Protein AF-A0A6P0IUC7-F1 (afdb_monomer_lite)

Secondary structure (DSSP, 8-state):
-HHHHTT--HHHHHHHHHHHSTT-------SSHHHHHHHHGGGG----HHHHHHHHHHHHHHHTT--S-S-TT------

pLDDT: mean 91.62, std 11.93, range [38.34, 98.25]

Foldseek 3Di:
DLCVVQVADPLLVVLLLQVPDPPGDDDDDDDDPVSVVNNVCSVVDHDDPVRNVVVVVVCCVPCVPDDPDPDPPPPPPDD

Structure (mmCIF, N/CA/C/O backbone):
data_AF-A0A6P0IUC7-F1
#
_entry.id   AF-A0A6P0IUC7-F1
#
loop_
_atom_site.group_PDB
_atom_site.id
_atom_site.type_symbol
_atom_site.label_atom_id
_atom_site.label_alt_id
_atom_site.label_comp_id
_atom_site.label_asym_id
_atom_site.label_entity_id
_atom_site.label_seq_id
_atom_site.pdbx_PDB_ins_code
_atom_site.Cartn_x
_atom_site.Cartn_y
_atom_site.Cartn_z
_atom_site.occupancy
_atom_site.B_iso_or_equiv
_atom_site.auth_seq_id
_atom_site.auth_comp_id
_atom_site.auth_asym_id
_atom_site.auth_atom_id
_atom_site.pdbx_PDB_model_num
ATOM 1 N N . PRO A 1 1 ? 7.487 -2.517 6.450 1.00 88.75 1 PRO A N 1
ATOM 2 C CA . PRO A 1 1 ? 6.810 -3.665 7.103 1.00 88.75 1 PRO A CA 1
ATOM 3 C C . PRO A 1 1 ? 5.575 -4.189 6.349 1.00 88.75 1 PRO A C 1
ATOM 5 O O . PRO A 1 1 ? 5.600 -5.334 5.921 1.00 88.75 1 PRO A O 1
ATOM 8 N N . ILE A 1 2 ? 4.513 -3.391 6.143 1.00 96.50 2 ILE A N 1
ATOM 9 C CA . ILE A 1 2 ? 3.260 -3.886 5.521 1.00 96.50 2 ILE A CA 1
ATOM 10 C C . ILE A 1 2 ? 3.500 -4.438 4.106 1.00 96.50 2 ILE A C 1
ATOM 12 O O . ILE A 1 2 ? 3.112 -5.562 3.806 1.00 96.50 2 ILE A O 1
ATOM 16 N N . ALA A 1 3 ? 4.213 -3.685 3.264 1.00 96.88 3 ALA A N 1
ATOM 17 C CA . ALA A 1 3 ? 4.521 -4.099 1.893 1.00 96.88 3 ALA A CA 1
ATOM 18 C C . ALA A 1 3 ? 5.316 -5.418 1.840 1.00 96.88 3 ALA A C 1
ATOM 20 O O . ALA A 1 3 ? 5.041 -6.270 1.003 1.00 96.88 3 ALA A O 1
ATOM 21 N N . GLU A 1 4 ? 6.245 -5.618 2.783 1.00 97.25 4 GLU A N 1
ATOM 22 C CA . GLU A 1 4 ? 7.037 -6.848 2.909 1.00 97.25 4 GLU A CA 1
ATOM 23 C C . GLU A 1 4 ? 6.166 -8.055 3.285 1.00 97.25 4 GLU A C 1
ATOM 25 O O . GLU A 1 4 ? 6.357 -9.126 2.713 1.00 97.25 4 GLU A O 1
ATOM 30 N N . ARG A 1 5 ? 5.176 -7.888 4.182 1.00 97.38 5 ARG A N 1
ATOM 31 C CA . ARG A 1 5 ? 4.214 -8.956 4.536 1.00 97.38 5 ARG A CA 1
ATOM 32 C C . ARG A 1 5 ? 3.415 -9.435 3.323 1.00 97.38 5 ARG A C 1
ATOM 34 O O . ARG A 1 5 ? 3.160 -10.627 3.200 1.00 97.38 5 ARG A O 1
ATOM 41 N N . HIS A 1 6 ? 3.061 -8.509 2.433 1.00 97.56 6 HIS A N 1
ATOM 42 C CA . HIS A 1 6 ? 2.348 -8.779 1.177 1.00 97.56 6 HIS A CA 1
ATOM 43 C C . HIS A 1 6 ? 3.277 -9.090 -0.001 1.00 97.56 6 HIS A C 1
ATOM 45 O O . HIS A 1 6 ? 2.796 -9.315 -1.107 1.00 97.56 6 HIS A O 1
ATOM 51 N N . GLN A 1 7 ? 4.599 -9.080 0.212 1.00 97.62 7 GLN A N 1
ATOM 52 C CA . GLN A 1 7 ? 5.616 -9.254 -0.833 1.00 97.62 7 GLN A CA 1
ATOM 53 C C . GLN A 1 7 ? 5.395 -8.342 -2.054 1.00 97.62 7 GLN A C 1
ATOM 55 O O . GLN A 1 7 ? 5.672 -8.720 -3.191 1.00 97.62 7 GLN A O 1
ATOM 60 N N . CYS A 1 8 ? 4.897 -7.131 -1.812 1.00 97.88 8 CYS A N 1
ATOM 61 C CA . CYS A 1 8 ? 4.563 -6.158 -2.844 1.00 97.88 8 CYS A CA 1
ATOM 62 C C . CYS A 1 8 ? 5.455 -4.918 -2.739 1.00 97.88 8 CYS A C 1
ATOM 64 O O . CYS A 1 8 ? 6.145 -4.683 -1.742 1.00 97.88 8 CYS A O 1
ATOM 66 N N . THR A 1 9 ? 5.448 -4.098 -3.784 1.00 97.75 9 THR A N 1
ATOM 67 C CA . THR A 1 9 ? 6.129 -2.801 -3.753 1.00 97.75 9 THR A CA 1
ATOM 68 C C . THR A 1 9 ? 5.326 -1.779 -2.947 1.00 97.75 9 THR A C 1
ATOM 70 O O . THR A 1 9 ? 4.109 -1.885 -2.802 1.00 97.75 9 THR A O 1
ATOM 73 N N . LEU A 1 10 ? 5.985 -0.718 -2.474 1.00 96.69 10 LEU A N 1
ATOM 74 C CA . LEU A 1 10 ? 5.287 0.380 -1.795 1.00 96.69 10 LEU A CA 1
ATOM 75 C C . LEU A 1 10 ? 4.250 1.068 -2.704 1.00 96.69 10 LEU A C 1
ATOM 77 O O . LEU A 1 10 ? 3.210 1.508 -2.221 1.00 96.69 10 LEU A O 1
ATOM 81 N N . ALA A 1 11 ? 4.512 1.129 -4.013 1.00 96.62 11 ALA A N 1
ATOM 82 C CA . ALA A 1 11 ? 3.568 1.663 -4.993 1.00 96.62 11 ALA A CA 1
ATOM 83 C C . ALA A 1 11 ? 2.317 0.778 -5.130 1.00 96.62 11 ALA A C 1
ATOM 85 O O . ALA A 1 11 ? 1.201 1.283 -5.202 1.00 96.62 11 ALA A O 1
ATOM 86 N N . GLN A 1 12 ? 2.485 -0.545 -5.114 1.00 98.25 12 GLN A N 1
ATOM 87 C CA . GLN A 1 12 ? 1.354 -1.474 -5.116 1.00 98.25 12 GLN A CA 1
ATOM 88 C C . GLN A 1 12 ? 0.556 -1.383 -3.817 1.00 98.25 12 GLN A C 1
ATOM 90 O O . GLN A 1 12 ? -0.669 -1.326 -3.860 1.00 98.25 12 GLN A O 1
ATOM 95 N N . LEU A 1 13 ? 1.240 -1.284 -2.672 1.00 98.06 13 LEU A N 1
ATOM 96 C CA . LEU A 1 13 ? 0.590 -1.089 -1.378 1.00 98.06 13 LEU A CA 1
ATOM 97 C C . LEU A 1 13 ? -0.250 0.199 -1.345 1.00 98.06 13 LEU A C 1
ATOM 99 O O . LEU A 1 13 ? -1.385 0.173 -0.872 1.00 98.06 13 LEU A O 1
ATOM 103 N N . SER A 1 14 ? 0.273 1.319 -1.854 1.00 97.06 14 SER A N 1
ATOM 104 C CA . SER A 1 14 ? -0.459 2.592 -1.839 1.00 97.06 14 SER A CA 1
ATOM 105 C C . SER A 1 14 ? -1.696 2.568 -2.741 1.00 97.06 14 SER A C 1
ATOM 107 O O . SER A 1 14 ? -2.749 3.076 -2.353 1.00 97.06 14 SER A O 1
ATOM 109 N N . LEU A 1 15 ? -1.610 1.925 -3.909 1.00 97.88 15 LEU A N 1
ATOM 110 C CA . LEU A 1 15 ? -2.760 1.718 -4.791 1.00 97.88 15 LEU A CA 1
ATOM 111 C C . LEU A 1 15 ? -3.796 0.776 -4.165 1.00 97.88 15 LEU A C 1
ATOM 113 O O . LEU A 1 15 ? -4.989 1.070 -4.220 1.00 97.88 15 LEU A O 1
ATOM 117 N N . ALA A 1 16 ? -3.362 -0.315 -3.530 1.00 98.06 16 ALA A N 1
ATOM 118 C CA . ALA A 1 16 ? -4.245 -1.241 -2.822 1.00 98.06 16 ALA A CA 1
ATOM 119 C C . ALA A 1 16 ? -4.997 -0.554 -1.673 1.00 98.06 16 ALA A C 1
ATOM 121 O O . ALA A 1 16 ? -6.208 -0.736 -1.521 1.00 98.06 16 ALA A O 1
ATOM 122 N N . TRP A 1 17 ? -4.309 0.303 -0.914 1.00 97.75 17 TRP A N 1
ATOM 123 C CA . TRP A 1 17 ? -4.937 1.140 0.105 1.00 97.75 17 TRP A CA 1
ATOM 124 C C . TRP A 1 17 ? -5.976 2.090 -0.498 1.00 97.75 17 TRP A C 1
ATOM 126 O O . TRP A 1 17 ? -7.102 2.139 -0.006 1.00 97.75 17 TRP A O 1
ATOM 136 N N . LEU A 1 18 ? -5.646 2.784 -1.595 1.00 96.94 18 LEU A N 1
ATOM 137 C CA . LEU A 1 18 ? -6.565 3.715 -2.259 1.00 96.94 18 LEU A CA 1
ATOM 138 C C . LEU A 1 18 ? -7.826 3.012 -2.780 1.00 96.94 18 LEU A C 1
ATOM 140 O O . LEU A 1 18 ? -8.923 3.554 -2.655 1.00 96.94 18 LEU A O 1
ATOM 144 N N . MET A 1 19 ? -7.685 1.810 -3.345 1.00 96.44 19 MET A N 1
ATOM 145 C CA . MET A 1 19 ? -8.810 0.994 -3.820 1.00 96.44 19 MET A CA 1
ATOM 146 C C . MET A 1 19 ? -9.668 0.428 -2.681 1.00 96.44 19 MET A C 1
ATOM 148 O O . MET A 1 19 ? -10.822 0.078 -2.908 1.00 96.44 19 MET A O 1
ATOM 152 N N . SER A 1 20 ? -9.122 0.341 -1.467 1.00 96.62 20 SER A N 1
ATOM 153 C CA . SER A 1 20 ? -9.850 -0.125 -0.281 1.00 96.62 20 SER A CA 1
ATOM 154 C C . SER A 1 20 ? -10.710 0.973 0.360 1.00 96.62 20 SER A C 1
ATOM 156 O O . SER A 1 20 ? -11.532 0.675 1.226 1.00 96.62 20 SER A O 1
ATOM 158 N N . GLN A 1 21 ? -10.542 2.237 -0.047 1.00 96.31 21 GLN A N 1
ATOM 159 C CA . GLN A 1 21 ? -11.316 3.358 0.484 1.00 96.31 21 GLN A CA 1
ATOM 160 C C . GLN A 1 21 ? -12.753 3.379 -0.062 1.00 96.31 21 GLN A C 1
ATOM 162 O O . GLN A 1 21 ? -12.991 3.039 -1.227 1.00 96.31 21 GLN A O 1
ATOM 167 N N . PRO A 1 22 ? -13.733 3.822 0.744 1.00 95.81 22 PRO A N 1
ATOM 168 C CA . PRO A 1 22 ? -15.117 3.917 0.306 1.00 95.81 22 PRO A CA 1
ATOM 169 C C . PRO A 1 22 ? -15.257 4.902 -0.859 1.00 95.81 22 PRO A C 1
ATOM 171 O O . PRO A 1 22 ? -14.720 6.006 -0.827 1.00 95.81 22 PRO A O 1
ATOM 174 N N . GLN A 1 23 ? -16.016 4.501 -1.883 1.00 95.62 23 GLN A N 1
ATOM 175 C CA . GLN A 1 23 ? -16.336 5.336 -3.052 1.00 95.62 23 GLN A CA 1
ATOM 176 C C . GLN A 1 23 ? -15.104 5.886 -3.805 1.00 95.62 23 GLN A C 1
ATOM 178 O O . GLN A 1 23 ? -15.189 6.917 -4.470 1.00 95.62 23 GLN A O 1
ATOM 183 N N . SER A 1 24 ? -13.971 5.187 -3.729 1.00 95.25 24 SER A N 1
ATOM 184 C CA . SER A 1 24 ? -12.720 5.564 -4.387 1.00 95.25 24 SER A CA 1
ATOM 185 C C . SER A 1 24 ? -12.523 4.833 -5.718 1.00 95.25 24 SER A C 1
ATOM 187 O O . SER A 1 24 ? -12.914 3.678 -5.876 1.00 95.25 24 SER A O 1
ATOM 189 N N . ASN A 1 25 ? -11.880 5.504 -6.675 1.00 93.69 25 ASN A N 1
ATOM 190 C CA . ASN A 1 25 ? -11.363 4.895 -7.899 1.00 93.69 25 ASN A CA 1
ATOM 191 C C . ASN A 1 25 ? -9.901 5.313 -8.075 1.00 93.69 25 ASN A C 1
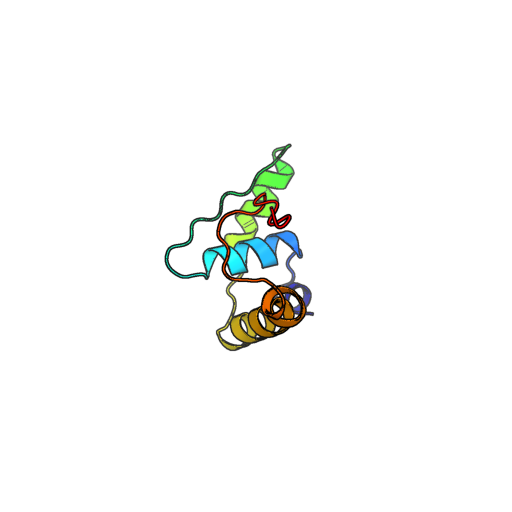ATOM 193 O O . ASN A 1 25 ? -9.599 6.501 -8.188 1.00 93.69 25 ASN A O 1
ATOM 197 N N . ALA A 1 26 ? -8.992 4.341 -8.114 1.00 94.25 26 ALA A N 1
ATOM 198 C CA . ALA A 1 26 ? -7.570 4.612 -8.275 1.00 94.25 26 ALA A CA 1
ATOM 199 C C . ALA A 1 26 ? -7.228 4.949 -9.736 1.00 94.25 26 ALA A C 1
ATOM 201 O O . ALA A 1 26 ? -7.453 4.145 -10.639 1.00 94.25 26 ALA A O 1
ATOM 202 N N . ILE A 1 27 ? -6.635 6.125 -9.963 1.00 95.56 27 ILE A N 1
ATOM 203 C CA . ILE A 1 27 ? -6.073 6.525 -11.260 1.00 95.56 27 ILE A CA 1
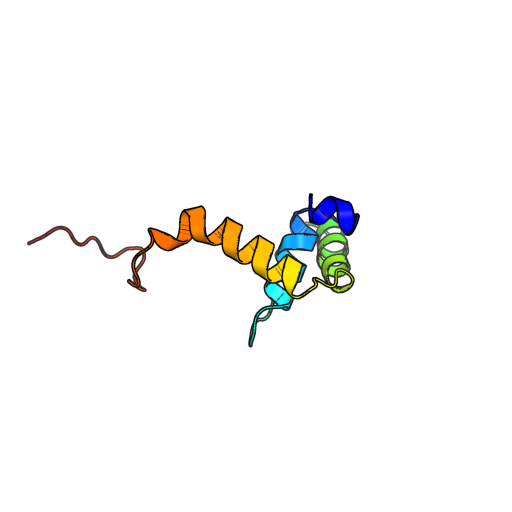ATOM 204 C C . ILE A 1 27 ? -4.550 6.514 -11.133 1.00 95.56 27 ILE A C 1
ATOM 206 O O . ILE A 1 27 ? -3.955 7.431 -10.569 1.00 95.56 27 ILE A O 1
ATOM 210 N N . ALA A 1 28 ? -3.918 5.463 -11.6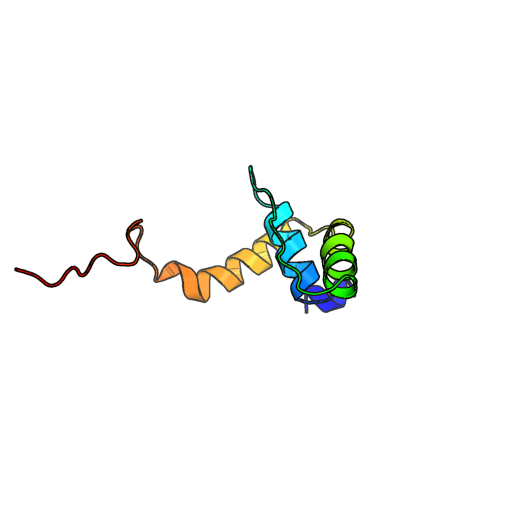52 1.00 95.62 28 ALA A N 1
ATOM 211 C CA . ALA A 1 28 ? -2.473 5.280 -11.575 1.00 95.62 28 ALA A CA 1
ATOM 212 C C . ALA A 1 28 ? -1.798 5.687 -12.894 1.00 95.62 28 ALA A C 1
ATOM 214 O O . ALA A 1 28 ? -1.955 5.025 -13.921 1.00 95.62 28 ALA A O 1
ATOM 215 N N . GLY A 1 29 ? -1.032 6.779 -12.873 1.00 96.19 29 GLY A N 1
ATOM 216 C CA . GLY A 1 29 ? -0.239 7.206 -14.026 1.00 96.19 29 GLY A CA 1
ATOM 217 C C . GLY A 1 29 ? 0.938 6.262 -14.303 1.00 96.19 29 GLY A C 1
ATOM 218 O O . GLY A 1 29 ? 1.554 5.732 -13.380 1.00 96.19 29 GLY A O 1
ATOM 219 N N . PHE A 1 30 ? 1.285 6.088 -15.578 1.00 97.31 30 PHE A N 1
ATOM 220 C CA . PHE A 1 30 ? 2.453 5.326 -16.020 1.00 97.31 30 PHE A CA 1
ATOM 221 C C . PHE A 1 30 ? 3.115 6.013 -17.221 1.00 97.31 30 PHE A C 1
ATOM 223 O O . PHE A 1 30 ? 2.461 6.693 -18.009 1.00 97.31 30 PHE A O 1
ATOM 230 N N . ARG A 1 31 ? 4.433 5.851 -17.360 1.00 97.25 31 ARG A N 1
ATOM 231 C CA . ARG A 1 31 ? 5.238 6.382 -18.477 1.00 97.25 31 ARG A CA 1
ATOM 232 C C . ARG A 1 31 ? 5.728 5.297 -19.431 1.00 97.25 31 ARG A C 1
ATOM 234 O O . ARG A 1 31 ? 6.259 5.609 -20.492 1.00 97.25 31 ARG A O 1
ATOM 241 N N . ASN A 1 32 ? 5.586 4.033 -19.049 1.00 97.75 32 ASN A N 1
ATOM 242 C CA . ASN A 1 32 ? 5.926 2.875 -19.863 1.00 97.75 32 ASN A CA 1
ATOM 243 C C . ASN A 1 32 ? 5.029 1.686 -19.490 1.00 97.75 32 ASN A C 1
ATOM 245 O O . ASN A 1 32 ? 4.309 1.724 -18.492 1.00 97.75 32 ASN A O 1
ATOM 249 N N . SER A 1 33 ? 5.067 0.635 -20.308 1.00 97.94 33 SER A N 1
ATOM 250 C CA . SER A 1 33 ? 4.223 -0.552 -20.135 1.00 97.94 33 SER A CA 1
ATOM 251 C C . SER A 1 33 ? 4.538 -1.346 -18.868 1.00 97.94 33 SER A C 1
ATOM 253 O O . SER A 1 33 ? 3.614 -1.873 -18.257 1.00 97.94 33 SER A O 1
ATOM 255 N N . ALA A 1 34 ? 5.805 -1.405 -18.445 1.00 97.81 34 ALA A N 1
ATOM 256 C CA . ALA A 1 34 ? 6.193 -2.109 -17.223 1.00 97.81 34 ALA A CA 1
ATOM 257 C C . ALA A 1 34 ? 5.487 -1.510 -15.997 1.00 97.81 34 ALA A C 1
ATOM 259 O O . ALA A 1 34 ? 4.868 -2.238 -15.235 1.00 97.81 34 ALA A O 1
ATOM 260 N N . GLN A 1 35 ? 5.446 -0.178 -15.888 1.00 97.75 35 GLN A N 1
ATOM 261 C CA . GLN A 1 35 ? 4.719 0.507 -14.814 1.00 97.75 35 GLN A CA 1
ATOM 262 C C . GLN A 1 35 ? 3.211 0.236 -14.841 1.00 97.75 35 GLN A C 1
ATOM 264 O O . GLN A 1 35 ? 2.595 0.126 -13.787 1.00 97.75 35 GLN A O 1
ATOM 269 N N . ALA A 1 36 ? 2.600 0.120 -16.023 1.00 97.69 36 ALA A N 1
ATOM 270 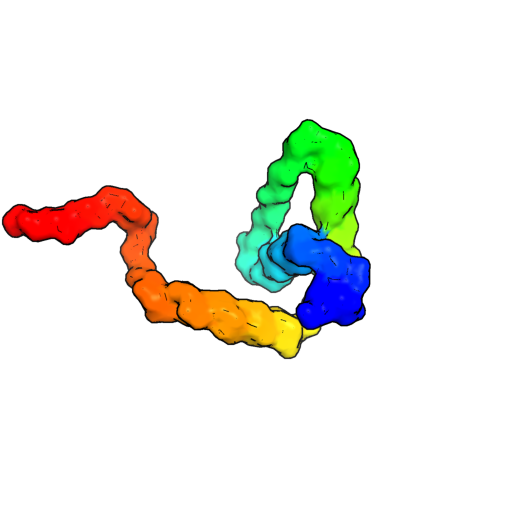C CA . ALA A 1 36 ? 1.181 -0.223 -16.116 1.00 97.69 36 ALA A CA 1
ATOM 271 C C . ALA A 1 36 ? 0.906 -1.634 -15.567 1.00 97.69 36 ALA A C 1
ATOM 273 O O . ALA A 1 36 ? -0.068 -1.830 -14.842 1.00 97.69 36 ALA A O 1
ATOM 274 N N . ILE A 1 37 ? 1.782 -2.594 -15.880 1.00 98.00 37 ILE A N 1
ATOM 275 C CA . ILE A 1 37 ? 1.702 -3.971 -15.376 1.00 98.00 37 ILE A CA 1
ATOM 276 C C . ILE A 1 37 ? 1.939 -3.999 -13.860 1.00 98.00 37 ILE A C 1
ATOM 278 O O . ILE A 1 37 ? 1.142 -4.588 -13.134 1.00 98.00 37 ILE A O 1
ATOM 282 N N . ASP A 1 38 ? 2.975 -3.313 -13.374 1.00 97.94 38 ASP A N 1
ATOM 283 C CA . ASP A 1 38 ? 3.303 -3.252 -11.946 1.00 97.94 38 ASP A CA 1
ATOM 284 C C . ASP A 1 38 ? 2.177 -2.595 -11.133 1.00 97.94 38 ASP A C 1
ATOM 286 O O . ASP A 1 38 ? 1.823 -3.089 -10.063 1.00 97.94 38 ASP A O 1
ATOM 290 N N . ASN A 1 39 ? 1.565 -1.522 -11.650 1.00 97.69 39 ASN A N 1
ATOM 291 C CA . ASN A 1 39 ? 0.406 -0.879 -11.025 1.00 97.69 39 ASN A CA 1
ATOM 292 C C . ASN A 1 39 ? -0.807 -1.821 -10.983 1.00 97.69 39 ASN A C 1
ATOM 294 O O . ASN A 1 39 ? -1.523 -1.845 -9.985 1.00 97.69 39 ASN A O 1
ATOM 298 N N . ALA A 1 40 ? -1.043 -2.608 -12.039 1.00 96.81 40 ALA A N 1
ATOM 299 C CA . ALA A 1 40 ? -2.170 -3.539 -12.099 1.00 96.81 40 ALA A CA 1
ATOM 300 C C . ALA A 1 40 ? -2.065 -4.667 -11.057 1.00 96.81 40 ALA A C 1
ATOM 302 O O . ALA A 1 40 ? -3.082 -5.075 -10.498 1.00 96.81 40 ALA A O 1
ATOM 303 N N . GLN A 1 41 ? -0.848 -5.114 -10.729 1.00 97.88 41 GLN A N 1
ATOM 304 C CA . GLN A 1 41 ? -0.602 -6.116 -9.680 1.00 97.88 41 GLN A CA 1
ATOM 305 C C . GLN A 1 41 ? -1.054 -5.654 -8.282 1.00 97.88 41 GLN A C 1
ATOM 307 O O . GLN A 1 41 ? -1.281 -6.483 -7.404 1.00 97.88 41 GLN A O 1
ATOM 312 N N . ALA A 1 42 ? -1.249 -4.347 -8.059 1.00 97.88 42 ALA A N 1
ATOM 313 C CA . ALA A 1 42 ? -1.809 -3.835 -6.806 1.00 97.88 42 ALA A CA 1
ATOM 314 C C . ALA A 1 42 ? -3.208 -4.396 -6.498 1.00 97.88 42 ALA A C 1
ATOM 316 O O . ALA A 1 42 ? -3.623 -4.413 -5.342 1.00 97.88 42 ALA A O 1
ATOM 317 N N . PHE A 1 43 ? -3.943 -4.856 -7.516 1.00 95.94 43 PHE A N 1
ATOM 318 C CA . PHE A 1 43 ? -5.278 -5.429 -7.351 1.00 95.94 43 PHE A CA 1
ATOM 319 C C . PHE A 1 43 ? -5.288 -6.715 -6.508 1.00 95.94 43 PHE A C 1
ATOM 321 O O . PHE A 1 43 ? -6.278 -7.000 -5.821 1.00 95.94 43 PHE A O 1
ATOM 328 N N . ASP A 1 44 ? -4.189 -7.470 -6.536 1.00 97.31 44 ASP A N 1
ATOM 329 C CA . ASP A 1 44 ? -4.054 -8.743 -5.825 1.00 97.31 44 ASP A CA 1
ATOM 330 C C . ASP A 1 44 ? -3.704 -8.559 -4.341 1.00 97.31 44 ASP A C 1
ATOM 332 O O . ASP A 1 44 ? -3.888 -9.474 -3.538 1.00 97.31 44 ASP A O 1
ATOM 336 N N . VAL A 1 45 ? -3.272 -7.359 -3.943 1.00 98.00 45 VAL A N 1
ATOM 337 C CA . VAL A 1 45 ? -2.969 -7.028 -2.548 1.00 98.00 45 VAL A CA 1
ATOM 338 C C . VAL A 1 45 ? -4.275 -6.752 -1.798 1.00 98.00 45 VAL A C 1
ATOM 340 O O . VAL A 1 45 ? -4.986 -5.787 -2.084 1.00 98.00 45 VAL A O 1
ATOM 343 N N . LYS A 1 46 ? -4.610 -7.605 -0.823 1.00 97.12 46 LYS A N 1
ATOM 344 C CA . LYS A 1 46 ? -5.813 -7.473 0.016 1.00 97.12 46 LYS A CA 1
ATOM 345 C C . LYS A 1 46 ? -5.423 -7.086 1.435 1.00 97.12 46 LYS A C 1
ATOM 347 O O . LYS A 1 46 ? -4.914 -7.916 2.180 1.00 97.12 46 LYS A O 1
ATOM 352 N N . LEU A 1 47 ? -5.687 -5.836 1.801 1.00 97.94 47 LEU A N 1
ATOM 353 C CA . LEU A 1 47 ? -5.388 -5.323 3.134 1.00 97.94 47 LEU A CA 1
ATOM 354 C C . LEU A 1 47 ? -6.467 -5.740 4.131 1.00 97.94 47 LEU A C 1
ATOM 356 O O . LEU A 1 47 ? -7.662 -5.664 3.834 1.00 97.94 47 LEU A O 1
ATOM 360 N N . SER A 1 48 ? -6.047 -6.173 5.317 1.00 97.94 48 SER A N 1
ATOM 361 C CA . SER A 1 48 ? -6.977 -6.436 6.417 1.00 97.94 48 SER A CA 1
ATOM 362 C C . SER A 1 48 ? -7.469 -5.131 7.059 1.00 97.94 48 SER A C 1
ATOM 364 O O . SER A 1 48 ? -6.888 -4.063 6.864 1.00 97.94 48 SER A O 1
ATOM 366 N N . ALA A 1 49 ? -8.529 -5.212 7.870 1.00 97.81 49 ALA A N 1
ATOM 367 C CA . ALA A 1 49 ? -9.013 -4.061 8.635 1.00 97.81 49 ALA A CA 1
ATOM 368 C C . ALA A 1 49 ? -7.931 -3.487 9.571 1.00 97.81 49 ALA A C 1
ATOM 370 O O . ALA A 1 49 ? -7.780 -2.269 9.654 1.00 97.81 49 ALA A O 1
ATOM 371 N N . ASP A 1 50 ? -7.139 -4.356 10.203 1.00 98.00 50 ASP A N 1
ATOM 372 C CA . ASP A 1 50 ? -6.043 -3.950 11.088 1.00 98.00 50 ASP A CA 1
ATOM 373 C C . ASP A 1 50 ? -4.939 -3.224 10.310 1.00 98.00 50 ASP A C 1
ATOM 375 O O . ASP A 1 50 ? -4.397 -2.228 10.777 1.00 98.00 50 ASP A O 1
ATOM 379 N N . GLU A 1 51 ? -4.629 -3.678 9.092 1.00 98.00 51 GLU A N 1
ATOM 380 C CA . GLU A 1 51 ? -3.634 -3.025 8.235 1.00 98.00 51 GLU A CA 1
ATOM 381 C C . GLU A 1 51 ? -4.116 -1.669 7.722 1.00 98.00 51 GLU A C 1
ATOM 383 O O . GLU A 1 51 ? -3.335 -0.722 7.644 1.00 98.00 51 GLU A O 1
ATOM 388 N N . LEU A 1 52 ? -5.406 -1.546 7.401 1.00 97.75 52 LEU A N 1
ATOM 389 C CA . LEU A 1 52 ? -6.003 -0.259 7.045 1.00 97.75 52 LEU A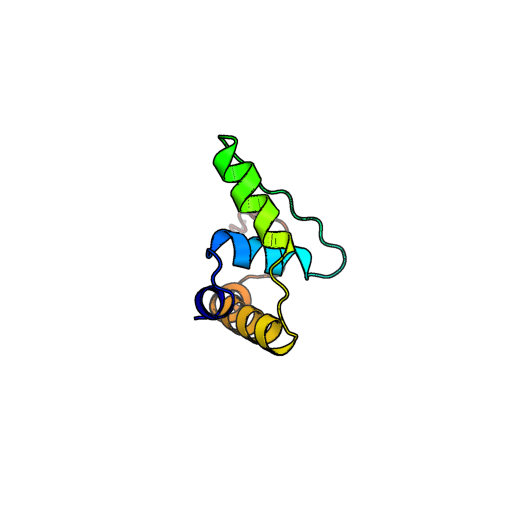 CA 1
ATOM 390 C C . LEU A 1 52 ? -5.944 0.720 8.223 1.00 97.75 52 LEU A C 1
ATOM 392 O O . LEU A 1 52 ? -5.628 1.892 8.019 1.00 97.75 52 LEU A O 1
ATOM 396 N N . GLN A 1 53 ? -6.185 0.239 9.446 1.00 97.44 53 GLN A N 1
ATOM 397 C CA . GLN A 1 53 ? -6.050 1.041 10.660 1.00 97.44 53 GLN A CA 1
ATOM 398 C C . GLN A 1 53 ? -4.590 1.430 10.938 1.00 97.44 53 GLN A C 1
ATOM 400 O O . GLN A 1 53 ? -4.329 2.566 11.325 1.00 97.44 53 GLN A O 1
ATOM 405 N N . GLU A 1 54 ? -3.636 0.524 10.709 1.00 97.31 54 GLU A N 1
ATOM 406 C CA . GLU A 1 54 ? -2.198 0.802 10.825 1.00 97.31 54 GLU A CA 1
ATOM 407 C C . GLU A 1 54 ? -1.780 1.932 9.865 1.00 97.31 54 GLU A C 1
ATOM 409 O O . GLU A 1 54 ? -1.099 2.875 10.268 1.00 97.31 54 GLU A O 1
ATOM 414 N N . ILE A 1 55 ? -2.244 1.889 8.609 1.00 96.94 55 ILE A N 1
ATOM 415 C CA . ILE A 1 55 ? -1.966 2.939 7.616 1.00 96.94 55 ILE A CA 1
ATOM 416 C C . ILE A 1 55 ? -2.621 4.272 8.012 1.00 96.94 55 ILE A C 1
ATOM 418 O O . ILE A 1 55 ? -1.968 5.312 7.913 1.00 96.94 55 ILE A O 1
ATOM 422 N N . ASP A 1 56 ? -3.872 4.258 8.487 1.00 95.69 56 ASP A N 1
ATOM 423 C CA . ASP A 1 56 ? -4.571 5.461 8.968 1.00 95.69 56 ASP A CA 1
ATOM 424 C C . ASP A 1 56 ? -3.812 6.133 10.124 1.00 95.69 56 ASP A C 1
ATOM 426 O O . ASP A 1 56 ? -3.550 7.335 10.083 1.00 95.69 56 ASP A O 1
ATOM 430 N N . GLN A 1 57 ? -3.361 5.355 11.112 1.00 96.44 57 GLN A N 1
ATOM 431 C CA . GLN A 1 57 ? -2.571 5.869 12.236 1.00 96.44 57 GLN A CA 1
ATOM 432 C C . GLN A 1 57 ? -1.271 6.543 11.784 1.00 96.44 57 GLN A C 1
ATOM 434 O O . GLN A 1 57 ? -0.909 7.592 12.315 1.00 96.44 57 GLN A O 1
ATOM 439 N N . ILE A 1 58 ? -0.578 5.967 10.798 1.00 94.88 58 ILE A N 1
ATOM 440 C CA . ILE A 1 58 ? 0.636 6.565 10.227 1.00 94.88 58 ILE A CA 1
ATOM 441 C C . ILE A 1 58 ? 0.301 7.879 9.507 1.00 94.88 58 ILE A C 1
ATOM 443 O O . ILE A 1 58 ? 1.021 8.862 9.676 1.00 94.88 58 ILE A O 1
ATOM 447 N N . GLY A 1 59 ? -0.783 7.914 8.724 1.00 92.81 59 GLY A N 1
ATOM 448 C CA . GLY A 1 59 ? -1.215 9.104 7.984 1.00 92.81 59 GLY A CA 1
ATOM 449 C C . GLY A 1 59 ? -1.538 10.293 8.894 1.00 92.81 59 GLY A C 1
ATOM 450 O O . GLY A 1 59 ? -1.102 11.415 8.620 1.00 92.81 59 GLY A O 1
ATOM 451 N N . ARG A 1 60 ? -2.203 10.028 10.025 1.00 94.75 60 ARG A N 1
ATOM 452 C CA . ARG A 1 60 ? -2.584 11.037 11.029 1.00 94.75 60 ARG A CA 1
ATOM 453 C C . ARG A 1 60 ? -1.418 11.816 11.621 1.00 94.75 60 ARG A C 1
ATOM 455 O O . ARG A 1 60 ? -1.573 12.997 11.910 1.00 94.75 60 ARG A O 1
ATOM 462 N N . LEU A 1 61 ? -0.222 11.223 11.684 1.00 94.19 61 LEU A N 1
ATOM 463 C CA . LEU A 1 61 ? 0.997 11.929 12.109 1.00 94.19 61 LEU A CA 1
ATOM 464 C C . LEU A 1 61 ? 1.302 13.176 11.260 1.00 94.19 61 LEU A C 1
ATOM 466 O O . LEU A 1 61 ? 2.030 14.058 11.708 1.00 94.19 61 LEU A O 1
ATOM 470 N N . VAL A 1 62 ? 0.780 13.234 10.032 1.00 91.25 62 VAL A N 1
ATOM 471 C CA . VAL A 1 62 ? 0.933 14.372 9.119 1.00 91.25 62 VAL A CA 1
ATOM 472 C C . VAL A 1 62 ? -0.395 15.099 8.913 1.00 91.25 62 VAL A C 1
ATOM 474 O O . VAL A 1 62 ? -0.409 16.328 8.871 1.00 91.25 62 VAL A O 1
ATOM 477 N N . THR A 1 63 ? -1.508 14.370 8.783 1.00 89.75 63 THR A N 1
ATOM 478 C CA . THR A 1 63 ? -2.801 14.965 8.417 1.00 89.75 63 THR A CA 1
ATOM 479 C C . THR A 1 63 ? -3.526 15.647 9.571 1.00 89.75 63 THR A C 1
ATOM 481 O O . THR A 1 63 ? -4.295 16.561 9.305 1.00 89.75 63 THR A O 1
ATOM 484 N N . ASP A 1 64 ? -3.262 15.287 10.833 1.00 91.88 64 ASP A N 1
ATOM 485 C CA . ASP A 1 64 ? -3.939 15.895 11.996 1.00 91.88 64 ASP A CA 1
ATOM 486 C C . ASP A 1 64 ? -3.604 17.390 12.175 1.00 91.88 64 ASP A C 1
ATOM 488 O O . ASP A 1 64 ? -4.269 18.103 12.925 1.00 91.88 64 ASP A O 1
ATOM 492 N N . HIS A 1 65 ? -2.560 17.875 11.499 1.00 87.25 65 HIS A N 1
ATOM 493 C CA . HIS A 1 65 ? -2.156 19.280 11.501 1.00 87.25 65 HIS A CA 1
ATOM 494 C C . HIS A 1 65 ? -2.710 20.083 10.313 1.00 87.25 65 HIS A C 1
ATOM 496 O O . HIS A 1 65 ? -2.463 21.287 10.242 1.00 87.25 65 HIS A O 1
ATOM 502 N N . LEU A 1 66 ? -3.407 19.438 9.372 1.00 86.06 66 LEU A N 1
ATOM 503 C CA . LEU A 1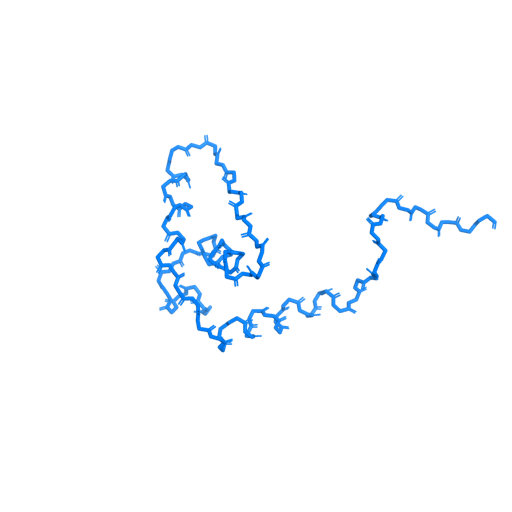 66 ? -4.032 20.101 8.227 1.00 86.06 66 LEU A CA 1
ATOM 504 C C . LEU A 1 66 ? -5.391 20.672 8.648 1.00 86.06 66 LEU A C 1
ATOM 506 O O . LEU A 1 66 ? -6.131 20.033 9.392 1.00 86.06 66 LEU A O 1
ATOM 510 N N . ASP A 1 67 ? -5.708 21.881 8.187 1.00 82.94 67 ASP A N 1
ATOM 511 C CA . ASP A 1 67 ? -7.034 22.464 8.378 1.00 82.94 67 ASP A CA 1
ATOM 512 C C . ASP A 1 67 ? -8.036 21.937 7.332 1.00 82.94 67 ASP A C 1
ATOM 514 O O . ASP A 1 67 ? -7.666 21.350 6.314 1.00 82.94 67 ASP A O 1
ATOM 518 N N . ASP A 1 68 ? -9.329 22.150 7.584 1.00 82.19 68 ASP A N 1
ATOM 519 C CA . ASP A 1 68 ? -10.405 21.721 6.681 1.00 82.19 68 ASP A CA 1
ATOM 520 C C . ASP A 1 68 ? -10.596 22.676 5.483 1.00 82.19 68 ASP A C 1
ATOM 522 O O . ASP A 1 68 ? -11.630 22.626 4.809 1.00 82.19 68 ASP A O 1
ATOM 526 N N . ASN A 1 69 ? -9.661 23.599 5.217 1.00 84.25 69 ASN A N 1
ATOM 527 C CA . ASN A 1 69 ? -9.825 24.575 4.146 1.00 84.25 69 ASN A CA 1
ATOM 528 C C . ASN A 1 69 ? -9.679 23.884 2.777 1.00 84.25 69 ASN A C 1
ATOM 530 O O . ASN A 1 69 ? -8.581 23.469 2.401 1.00 84.25 69 ASN A O 1
ATOM 534 N N . PRO A 1 70 ? -10.743 23.818 1.955 1.00 78.50 70 PRO A N 1
ATOM 535 C CA . PRO A 1 70 ? -10.668 23.159 0.654 1.00 78.50 70 PRO A CA 1
ATOM 536 C C . PRO A 1 70 ? -9.814 23.944 -0.359 1.00 78.50 70 PRO A C 1
ATOM 538 O O . PRO A 1 70 ? -9.524 23.445 -1.448 1.00 78.50 70 PRO A O 1
ATOM 541 N N . VAL A 1 71 ? -9.431 25.188 -0.042 1.00 81.25 71 VAL A N 1
ATOM 542 C CA . VAL A 1 71 ? -8.644 26.060 -0.914 1.00 81.25 71 VAL A CA 1
ATOM 543 C C . VAL A 1 71 ? -7.173 26.041 -0.501 1.00 81.25 71 VAL A C 1
ATOM 545 O O . VAL A 1 71 ? -6.720 26.862 0.292 1.00 81.25 71 VAL A O 1
ATOM 548 N N . MET A 1 72 ? -6.396 25.178 -1.159 1.00 69.88 72 MET A N 1
ATOM 549 C CA . MET A 1 72 ? -4.940 25.043 -0.959 1.00 69.88 72 MET A CA 1
ATOM 550 C C . MET A 1 72 ? -4.134 26.334 -1.218 1.00 69.88 72 MET A C 1
ATOM 552 O O . MET A 1 72 ? -2.988 26.442 -0.795 1.00 69.88 72 MET A O 1
ATOM 556 N N . TRP A 1 73 ? -4.710 27.306 -1.936 1.00 75.06 73 TRP A N 1
ATOM 557 C CA . TRP A 1 73 ? -4.045 28.549 -2.364 1.00 75.06 73 TRP A CA 1
ATOM 558 C C . TRP A 1 73 ? -4.667 29.810 -1.765 1.00 75.06 73 TRP A C 1
ATOM 560 O O . TRP A 1 73 ? -4.402 30.917 -2.238 1.00 75.06 73 TRP A O 1
ATOM 570 N N . GLY A 1 74 ? -5.527 29.658 -0.756 1.00 66.44 74 GLY A N 1
ATOM 571 C CA . GLY A 1 74 ? -6.079 30.788 -0.031 1.00 66.44 74 GLY A CA 1
ATOM 572 C C . GLY A 1 74 ? -4.960 31.453 0.755 1.00 66.44 74 GLY A C 1
ATOM 573 O O . GLY A 1 74 ? -4.656 31.034 1.864 1.00 66.44 74 GLY A O 1
ATOM 574 N N . LEU A 1 75 ? -4.330 32.482 0.185 1.00 64.38 75 LEU A N 1
ATOM 575 C CA . LEU A 1 75 ? -3.479 33.389 0.943 1.00 64.38 75 LEU A CA 1
ATOM 576 C C . LEU A 1 75 ? -4.382 34.129 1.935 1.00 64.38 75 LEU A C 1
ATOM 578 O O . LEU A 1 75 ? -4.847 35.230 1.651 1.00 64.38 75 LEU A O 1
ATOM 582 N N . SER A 1 76 ? -4.650 33.547 3.101 1.00 61.47 76 SER A N 1
ATOM 583 C CA . SER A 1 76 ? -5.197 34.283 4.238 1.00 61.47 76 SER A CA 1
ATOM 584 C C . SER A 1 76 ? -4.085 35.148 4.840 1.00 61.47 76 SER A C 1
ATOM 586 O O . SER A 1 76 ? -3.643 34.949 5.968 1.00 61.47 76 SER A O 1
ATOM 588 N N . GLY A 1 77 ? -3.592 36.092 4.036 1.00 55.31 77 GLY A N 1
ATOM 589 C CA . GLY A 1 77 ? -2.949 37.303 4.509 1.00 55.31 77 GLY A CA 1
ATOM 590 C C . GLY A 1 77 ? -4.064 38.264 4.887 1.00 55.31 77 GLY A C 1
ATOM 591 O O . GLY A 1 77 ? -4.845 38.682 4.038 1.00 55.31 77 GLY A O 1
ATOM 592 N N . THR A 1 78 ? -4.167 38.547 6.176 1.00 49.88 78 THR A N 1
ATOM 593 C CA . THR A 1 78 ? -5.026 39.584 6.747 1.00 49.88 78 THR A CA 1
ATOM 594 C C . THR A 1 78 ? -4.904 40.889 5.954 1.00 49.88 78 THR A C 1
ATOM 596 O O . THR A 1 78 ? -3.809 41.454 5.884 1.00 49.88 78 THR A O 1
ATOM 599 N N . ALA A 1 79 ? -6.015 41.346 5.371 1.00 38.34 79 ALA A N 1
ATOM 600 C CA . ALA A 1 79 ? -6.234 42.756 5.058 1.00 38.34 79 ALA A CA 1
ATOM 601 C C . ALA A 1 79 ? -6.791 43.469 6.295 1.00 38.34 79 ALA A C 1
ATOM 603 O O . ALA A 1 79 ? -7.548 42.809 7.048 1.00 38.34 79 ALA A O 1
#

Radius of gyration: 16.23 Å; chains: 1; bounding box: 23×52×32 Å

Sequence (79 aa):
PIAERHQCTLAQLSLAWLMSQPQSNAIAGFRNSAQAIDNAQAFDVKLSADELQEIDQIGRLVTDHLDDNPVMWGLSGTA